Protein AF-N1VR72-F1 (afdb_monomer_lite)

Sequence (144 aa):
MYFRFLWLSLLFLHIGNCDTTHTIQLTYHPYLAKKLCPLAISGALENITSISIILDRTNVFDVEEKLLDELSVHTDPDSEYRLPFHIDPKGGFSHKIPCRNQTIRIRYRKDEMEKAYSFFFTKDKKQKFIIKKKSKSGGLYVEI

Structure (mmCIF, N/CA/C/O backbone):
data_AF-N1VR72-F1
#
_entry.id   AF-N1VR72-F1
#
loop_
_atom_site.group_PDB
_atom_site.id
_atom_site.type_symbol
_atom_site.label_atom_id
_atom_site.label_alt_id
_atom_site.label_comp_id
_atom_site.label_asym_id
_atom_site.label_entity_id
_atom_site.label_seq_id
_atom_site.pdbx_PDB_ins_code
_atom_site.Cartn_x
_atom_site.Cartn_y
_atom_site.Cartn_z
_atom_site.occupancy
_atom_site.B_iso_or_equiv
_atom_site.auth_seq_id
_atom_site.auth_comp_id
_atom_site.auth_asym_id
_atom_site.auth_atom_id
_atom_site.pdbx_PDB_model_num
ATOM 1 N N . MET A 1 1 ? -22.334 -64.414 30.630 1.00 54.34 1 MET A N 1
ATOM 2 C CA . MET A 1 1 ? -22.069 -63.195 31.425 1.00 54.34 1 MET A CA 1
ATOM 3 C C . MET A 1 1 ? -21.437 -62.094 30.552 1.00 54.34 1 MET A C 1
ATOM 5 O O . MET A 1 1 ? -20.355 -61.632 30.860 1.00 54.34 1 MET A O 1
ATOM 9 N N . TYR A 1 2 ? -22.101 -61.662 29.465 1.00 52.09 2 TYR A N 1
ATOM 10 C CA . TYR A 1 2 ? -21.580 -60.618 28.546 1.00 52.09 2 TYR A CA 1
ATOM 11 C C . TYR A 1 2 ? -22.644 -59.614 28.057 1.00 52.09 2 TYR A C 1
ATOM 13 O O . TYR A 1 2 ? -22.347 -58.715 27.282 1.00 52.09 2 TYR A O 1
ATOM 21 N N . PHE A 1 3 ? -23.892 -59.722 28.527 1.00 52.03 3 PHE A N 1
ATOM 22 C CA . PHE A 1 3 ? -25.017 -58.964 27.961 1.00 52.03 3 PHE A CA 1
ATOM 23 C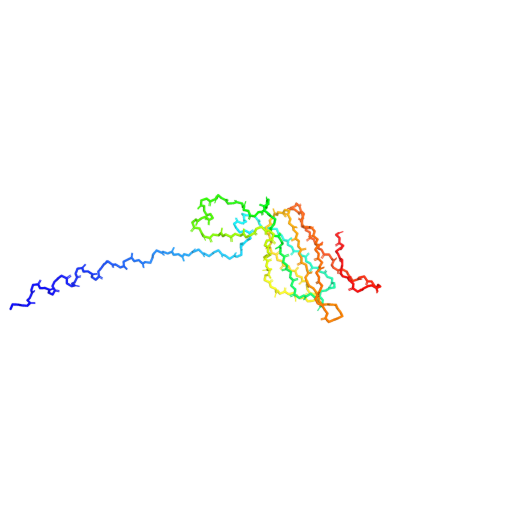 C . PHE A 1 3 ? -25.255 -57.580 28.589 1.00 52.03 3 PHE A C 1
ATOM 25 O O . PHE A 1 3 ? -26.060 -56.810 28.080 1.00 52.03 3 PHE A O 1
ATOM 32 N N . ARG A 1 4 ? -24.576 -57.245 29.696 1.00 48.31 4 ARG A N 1
ATOM 33 C CA . ARG A 1 4 ? -24.819 -55.990 30.437 1.00 48.31 4 ARG A CA 1
ATOM 34 C C . ARG A 1 4 ? -23.870 -54.843 30.086 1.00 48.31 4 ARG A C 1
ATOM 36 O O . ARG A 1 4 ? -24.196 -53.701 30.375 1.00 48.31 4 ARG A O 1
ATOM 43 N N . PHE A 1 5 ? -22.742 -55.123 29.432 1.00 49.81 5 PHE A N 1
ATOM 44 C CA . PHE A 1 5 ? -21.766 -54.087 29.064 1.00 49.81 5 PHE A CA 1
ATOM 45 C C . PHE A 1 5 ? -21.963 -53.527 27.648 1.00 49.81 5 PHE A C 1
ATOM 47 O O . PHE A 1 5 ? -21.500 -52.429 27.364 1.00 49.81 5 PHE A O 1
ATOM 54 N N . LEU A 1 6 ? -22.718 -54.221 26.790 1.00 49.53 6 LEU A N 1
ATOM 55 C CA . LEU A 1 6 ? -23.014 -53.779 25.418 1.00 49.53 6 LEU A CA 1
ATOM 56 C C . LEU A 1 6 ? -24.033 -52.628 25.340 1.00 49.53 6 LEU A C 1
ATOM 58 O O . LEU A 1 6 ? -24.110 -51.937 24.328 1.00 49.53 6 LEU A O 1
ATOM 62 N N . TRP A 1 7 ? -24.795 -52.387 26.410 1.00 46.97 7 TRP A N 1
ATOM 63 C CA . TRP A 1 7 ? -25.752 -51.275 26.471 1.00 46.97 7 TRP A CA 1
ATOM 64 C C . TRP A 1 7 ? -25.114 -49.941 26.884 1.00 46.97 7 TRP A C 1
ATOM 66 O O . TRP A 1 7 ? -25.637 -48.886 26.542 1.00 46.97 7 TRP A O 1
ATOM 76 N N . LEU A 1 8 ? -23.955 -49.966 27.551 1.00 48.03 8 LEU A N 1
ATOM 77 C CA . LEU A 1 8 ? -23.203 -48.752 27.891 1.00 48.03 8 LEU A CA 1
ATOM 78 C C . LEU A 1 8 ? -22.475 -48.166 26.672 1.00 48.03 8 LEU A C 1
ATOM 80 O O . LEU A 1 8 ? -22.375 -46.949 26.556 1.00 48.03 8 LEU A O 1
ATOM 84 N N . SER A 1 9 ? -22.052 -49.001 25.717 1.00 49.06 9 SER A N 1
ATOM 85 C CA . SER A 1 9 ? -21.446 -48.537 24.458 1.00 49.06 9 SER A CA 1
ATOM 86 C C . SER A 1 9 ? -22.428 -47.825 23.521 1.00 49.06 9 SER A C 1
ATOM 88 O O . SER A 1 9 ? -21.994 -47.064 22.663 1.00 49.06 9 SER A O 1
ATOM 90 N N . LEU A 1 10 ? -23.739 -48.024 23.694 1.00 50.25 10 LEU A N 1
ATOM 91 C CA . LEU A 1 10 ? -24.774 -47.335 22.912 1.00 50.25 10 LEU A CA 1
ATOM 92 C C . LEU A 1 10 ? -25.096 -45.928 23.441 1.00 50.25 10 LEU A C 1
ATOM 94 O O . LEU A 1 10 ? -25.562 -45.091 22.677 1.00 50.25 10 LEU A O 1
ATOM 98 N N . LEU A 1 11 ? -24.810 -45.636 24.714 1.00 48.88 11 LEU A N 1
ATOM 99 C CA . LEU A 1 11 ? -25.134 -44.344 25.336 1.00 48.88 11 LEU A CA 1
ATOM 100 C C . LEU A 1 11 ? -24.048 -43.273 25.131 1.00 48.88 11 LEU A C 1
ATOM 102 O O . LEU A 1 11 ? -24.347 -42.084 25.191 1.00 48.88 11 LEU A O 1
ATOM 106 N N . PHE A 1 12 ? -22.811 -43.670 24.817 1.00 48.44 12 PHE A N 1
ATOM 107 C CA . PHE A 1 12 ? -21.716 -42.733 24.522 1.00 48.44 12 PHE A CA 1
ATOM 108 C C . PHE A 1 12 ? -21.606 -42.332 23.042 1.00 48.44 12 PHE A C 1
ATOM 110 O O . PHE A 1 12 ? -20.854 -41.419 22.717 1.00 48.44 12 PHE A O 1
ATOM 117 N N . LEU A 1 13 ? -22.384 -42.945 22.144 1.00 49.25 13 LEU A N 1
ATOM 118 C CA . LEU A 1 13 ? -22.381 -42.624 20.708 1.00 49.25 13 LEU A CA 1
ATOM 119 C C . LEU A 1 13 ? -23.203 -41.372 20.339 1.00 49.25 13 LEU A C 1
ATOM 121 O O . LEU A 1 13 ? -23.318 -41.043 19.159 1.00 49.25 13 LEU A O 1
ATOM 125 N N . HIS A 1 14 ? -23.770 -40.660 21.318 1.00 45.56 14 HIS A N 1
ATOM 126 C CA . HIS A 1 14 ? -24.567 -39.444 21.086 1.00 45.56 14 HIS A CA 1
ATOM 127 C C . HIS A 1 14 ? -24.029 -38.179 21.768 1.00 45.56 14 HIS A C 1
ATOM 129 O O . HIS A 1 14 ? -24.652 -37.122 21.670 1.00 45.56 14 HIS A O 1
ATOM 135 N N . ILE A 1 15 ? -22.838 -38.227 22.375 1.00 53.88 15 ILE A N 1
ATOM 136 C CA . ILE A 1 15 ? -22.107 -37.004 22.734 1.00 53.88 15 ILE A CA 1
ATOM 137 C C . ILE A 1 15 ? -21.228 -36.636 21.542 1.00 53.88 15 ILE A C 1
ATOM 139 O O . ILE A 1 15 ? -20.066 -37.013 21.451 1.00 53.88 15 ILE A O 1
ATOM 143 N N . GLY A 1 16 ? -21.827 -35.948 20.582 1.00 47.38 16 GLY A N 1
ATOM 144 C CA . GLY A 1 16 ? -21.121 -35.526 19.379 1.00 47.38 16 GLY A CA 1
ATOM 145 C C . GLY A 1 16 ? -21.908 -34.550 18.527 1.00 47.38 16 GLY A C 1
ATOM 146 O O . GLY A 1 16 ? -21.654 -34.461 17.335 1.00 47.38 16 GLY A O 1
ATOM 147 N N . ASN A 1 17 ? -22.859 -33.816 19.113 1.00 52.66 17 ASN A N 1
ATOM 148 C CA . ASN A 1 17 ? -23.376 -32.616 18.471 1.00 52.66 17 ASN A CA 1
ATOM 149 C C . ASN A 1 17 ? -22.359 -31.493 18.706 1.00 52.66 17 ASN A C 1
ATOM 151 O O . ASN A 1 17 ? -22.550 -30.617 19.544 1.00 52.66 17 ASN A O 1
ATOM 155 N N . CYS A 1 18 ? -21.222 -31.599 18.030 1.00 55.06 18 CYS A N 1
ATOM 156 C CA . CYS A 1 18 ? -20.261 -30.520 17.922 1.00 55.06 18 CYS A CA 1
ATOM 157 C C . CYS A 1 18 ? -20.021 -30.309 16.436 1.00 55.06 18 CYS A C 1
ATOM 159 O O . CYS A 1 18 ? -19.089 -30.848 15.854 1.00 55.06 18 CYS A O 1
ATOM 161 N N . ASP A 1 19 ? -20.906 -29.537 15.826 1.00 40.62 19 ASP A N 1
ATOM 162 C CA . ASP A 1 19 ? -20.404 -28.566 14.875 1.00 40.62 19 ASP A CA 1
ATOM 163 C C . ASP A 1 19 ? -21.036 -27.229 15.242 1.00 40.62 19 ASP A C 1
ATOM 165 O O . ASP A 1 19 ? -22.082 -26.805 14.748 1.00 40.62 19 ASP A O 1
ATOM 169 N N . THR A 1 20 ? -20.429 -26.614 16.257 1.00 47.41 20 THR A N 1
ATOM 170 C CA . THR A 1 20 ? -20.484 -25.175 16.473 1.00 47.41 20 THR A CA 1
ATOM 171 C C . THR A 1 20 ? -20.151 -24.526 15.142 1.00 47.41 20 THR A C 1
ATOM 173 O O . THR A 1 20 ? -18.994 -24.510 14.734 1.00 47.41 20 THR A O 1
ATOM 176 N N . THR A 1 21 ? -21.169 -24.038 14.440 1.00 43.84 21 THR A N 1
ATOM 177 C CA . THR A 1 21 ? -21.032 -23.322 13.175 1.00 43.84 21 THR A CA 1
ATOM 178 C C . THR A 1 21 ? -20.029 -22.180 13.324 1.00 43.84 21 THR A C 1
ATOM 180 O O . THR A 1 21 ? -20.389 -21.069 13.704 1.00 43.84 21 THR A O 1
ATOM 183 N N . HIS A 1 22 ? -18.765 -22.432 12.997 1.00 49.75 22 HIS A N 1
ATOM 184 C CA . HIS A 1 22 ? -17.770 -21.398 12.772 1.00 49.75 22 HIS A CA 1
ATOM 185 C C . HIS A 1 22 ? -17.865 -20.986 11.309 1.00 49.75 22 HIS A C 1
ATOM 187 O O . HIS A 1 22 ? -17.099 -21.431 10.462 1.00 49.75 22 HIS A O 1
ATOM 193 N N . THR A 1 23 ? -18.816 -20.113 10.991 1.00 39.44 23 THR A N 1
ATOM 194 C CA . THR A 1 23 ? -18.764 -19.356 9.734 1.00 39.44 23 THR A CA 1
ATOM 195 C C . THR A 1 23 ? -18.428 -17.909 10.031 1.00 39.44 23 THR A C 1
ATOM 197 O O . THR A 1 23 ? -19.188 -16.979 9.783 1.00 39.44 23 THR A O 1
ATOM 200 N N . ILE A 1 24 ? -17.216 -17.717 10.546 1.00 45.97 24 ILE A N 1
ATOM 201 C CA . ILE A 1 24 ? -16.547 -16.427 10.469 1.00 45.97 24 ILE A CA 1
ATOM 202 C C . ILE A 1 24 ? -16.047 -16.287 9.023 1.00 45.97 24 ILE A C 1
ATOM 204 O O . ILE A 1 24 ? -14.892 -16.567 8.715 1.00 45.97 24 ILE A O 1
ATOM 208 N N . GLN A 1 25 ? -16.918 -15.868 8.100 1.00 46.19 25 GLN A N 1
ATOM 209 C CA . GLN A 1 25 ? -16.454 -15.327 6.817 1.00 46.19 25 GLN A CA 1
ATOM 210 C C . GLN A 1 25 ? -15.890 -13.914 7.045 1.00 46.19 25 GLN A C 1
ATOM 212 O O . GLN A 1 25 ? -16.452 -12.918 6.598 1.00 46.19 25 GLN A O 1
ATOM 217 N N . LEU A 1 26 ? -14.764 -13.804 7.754 1.00 51.31 26 LEU A N 1
ATOM 218 C CA . LEU A 1 26 ? -13.985 -12.567 7.808 1.00 51.31 26 LEU A CA 1
ATOM 219 C C . LEU A 1 26 ? -12.983 -12.590 6.661 1.00 51.31 26 LEU A C 1
ATOM 221 O O . LEU A 1 26 ? -11.876 -13.101 6.801 1.00 51.31 26 LEU A O 1
ATOM 225 N N . THR A 1 27 ? -13.361 -12.038 5.509 1.00 53.34 27 THR A N 1
ATOM 226 C CA . THR A 1 27 ? -12.373 -11.752 4.462 1.00 53.34 27 THR A CA 1
ATOM 227 C C . THR A 1 27 ? -12.028 -10.266 4.430 1.00 53.34 27 THR A C 1
ATOM 229 O O . THR A 1 27 ? -12.894 -9.406 4.298 1.00 53.34 27 THR A O 1
ATOM 232 N N . TYR A 1 28 ? -10.712 -10.052 4.503 1.00 53.09 28 TYR A N 1
ATOM 233 C CA . TYR A 1 28 ? -9.903 -8.834 4.535 1.00 53.09 28 TYR A CA 1
ATOM 234 C C . TYR A 1 28 ? -9.995 -7.945 5.786 1.00 53.09 28 TYR A C 1
ATOM 236 O O . TYR A 1 28 ? -10.911 -7.132 5.922 1.00 53.09 28 TYR A O 1
ATOM 244 N N . HIS A 1 29 ? -8.964 -8.037 6.652 1.00 60.50 29 HIS A N 1
ATOM 245 C CA . HIS A 1 29 ? -8.893 -7.258 7.888 1.00 60.50 29 HIS A CA 1
ATOM 246 C C . HIS A 1 29 ? -7.523 -6.672 8.274 1.00 60.50 29 HIS A C 1
ATOM 248 O O . HIS A 1 29 ? -6.594 -7.431 8.524 1.00 60.50 29 HIS A O 1
ATOM 254 N N . PRO A 1 30 ? -7.421 -5.338 8.427 1.00 64.06 30 PRO A N 1
ATOM 255 C CA . PRO A 1 30 ? -6.212 -4.666 8.941 1.00 64.06 30 PRO A CA 1
ATOM 256 C C . PRO A 1 30 ? -6.373 -3.952 10.310 1.00 64.06 30 PRO A C 1
ATOM 258 O O . PRO A 1 30 ? -5.931 -2.824 10.468 1.00 64.06 30 PRO A O 1
ATOM 261 N N . TYR A 1 31 ? -7.038 -4.439 11.361 1.00 64.06 31 TYR A N 1
ATOM 262 C CA . TYR A 1 31 ? -7.383 -5.803 11.775 1.00 64.06 31 TYR A CA 1
ATOM 263 C C . TYR A 1 31 ? -8.632 -5.712 12.670 1.00 64.06 31 TYR A C 1
ATOM 265 O O . TYR A 1 31 ? -8.548 -5.607 13.884 1.00 64.06 31 TYR A O 1
ATOM 273 N N . LEU A 1 32 ? -9.813 -5.591 12.076 1.00 66.44 32 LEU A N 1
ATOM 274 C CA . LEU A 1 32 ? -11.038 -5.198 12.788 1.00 66.44 32 LEU A CA 1
ATOM 275 C C . LEU A 1 32 ? -11.800 -4.026 12.131 1.00 66.44 32 LEU A C 1
ATOM 277 O O . LEU A 1 32 ? -12.882 -3.659 12.573 1.00 66.44 32 LEU A O 1
ATOM 281 N N . ALA A 1 33 ? -11.214 -3.390 11.104 1.00 73.81 33 ALA A N 1
ATOM 282 C CA . ALA A 1 33 ? -11.742 -2.202 10.424 1.00 73.81 33 ALA A CA 1
ATOM 283 C C . ALA A 1 33 ? -13.251 -2.246 10.112 1.00 73.81 33 ALA A C 1
ATOM 285 O O . ALA A 1 33 ? -13.692 -2.923 9.186 1.00 73.81 33 ALA A O 1
ATOM 286 N N . LYS A 1 34 ? -14.023 -1.428 10.837 1.00 75.69 34 LYS A N 1
ATOM 287 C CA . LYS A 1 34 ? -15.485 -1.310 10.682 1.00 75.69 34 LYS A CA 1
ATOM 288 C C . LYS A 1 34 ? -15.894 -0.637 9.369 1.00 75.69 34 LYS A C 1
ATOM 290 O O . LYS A 1 34 ? -16.991 -0.863 8.867 1.00 75.69 34 LYS A O 1
ATOM 295 N N . LYS A 1 35 ? -15.023 0.216 8.817 1.00 80.69 35 LYS A N 1
ATOM 296 C CA . LYS A 1 35 ? -15.282 0.999 7.603 1.00 80.69 35 LYS A CA 1
ATOM 297 C C . LYS A 1 35 ? -14.111 0.912 6.629 1.00 80.69 35 LYS A C 1
ATOM 299 O O . LYS A 1 35 ? -12.959 1.131 7.008 1.00 80.69 35 LYS A O 1
ATOM 304 N N . LEU A 1 36 ? -14.429 0.660 5.361 1.00 85.12 36 LEU A N 1
ATOM 305 C CA . LEU A 1 36 ? -13.458 0.577 4.273 1.00 85.12 36 LEU A CA 1
ATOM 306 C C . LEU A 1 36 ? -13.599 1.749 3.291 1.00 85.12 36 LEU A C 1
ATOM 308 O O . LEU A 1 36 ? -14.706 2.141 2.922 1.00 85.12 36 LEU A O 1
ATOM 312 N N . CYS A 1 37 ? -12.461 2.275 2.848 1.00 85.31 37 CYS A N 1
ATOM 313 C CA . CYS A 1 37 ? -12.303 3.371 1.905 1.00 85.31 37 CYS A CA 1
ATOM 314 C C . CYS A 1 37 ? -11.653 2.864 0.609 1.00 85.31 37 CYS A C 1
ATOM 316 O O . CYS A 1 37 ? -10.781 1.991 0.655 1.00 85.31 37 CYS A O 1
ATOM 318 N N . PRO A 1 38 ? -12.060 3.388 -0.560 1.00 87.50 38 PRO A N 1
ATOM 319 C CA . PRO A 1 38 ? -11.442 3.010 -1.821 1.00 87.50 38 PRO A CA 1
ATOM 320 C C . PRO A 1 38 ? -10.041 3.620 -1.934 1.00 87.50 38 PRO A C 1
ATOM 322 O O . PRO A 1 38 ? -9.875 4.835 -1.832 1.00 87.50 38 PRO A O 1
ATOM 325 N N . LEU A 1 39 ? -9.059 2.770 -2.210 1.00 88.19 39 LEU A N 1
ATOM 326 C CA . LEU A 1 39 ? -7.727 3.133 -2.673 1.00 88.19 39 LEU A CA 1
ATOM 327 C C . LEU A 1 39 ? -7.662 2.858 -4.175 1.00 88.19 39 LEU A C 1
ATOM 329 O O . LEU A 1 39 ? -7.906 1.731 -4.610 1.00 88.19 39 LEU A O 1
ATOM 333 N N . ALA A 1 40 ? -7.342 3.880 -4.965 1.00 89.50 40 ALA A N 1
ATOM 334 C CA . ALA A 1 40 ? -7.113 3.744 -6.398 1.00 89.50 40 ALA A CA 1
ATOM 335 C C . ALA A 1 40 ? -5.748 4.333 -6.754 1.00 89.50 40 ALA A C 1
ATOM 337 O O . ALA A 1 40 ? -5.468 5.487 -6.432 1.00 89.50 40 ALA A O 1
ATOM 338 N N . ILE A 1 41 ? -4.905 3.539 -7.408 1.00 90.12 41 ILE A N 1
ATOM 339 C CA . ILE A 1 41 ? -3.556 3.917 -7.827 1.00 90.12 41 ILE A CA 1
ATOM 340 C C . ILE A 1 41 ? -3.448 3.676 -9.336 1.00 90.12 41 ILE A C 1
ATOM 342 O O . ILE A 1 41 ? -3.761 2.593 -9.819 1.00 90.12 41 ILE A O 1
ATOM 346 N N . SER A 1 42 ? -3.017 4.682 -10.091 1.00 91.12 42 SER A N 1
ATOM 347 C CA . SER A 1 42 ? -2.866 4.628 -11.557 1.00 91.12 42 SER A CA 1
ATOM 348 C C . SER A 1 42 ? -1.537 5.245 -12.001 1.00 91.12 42 SER A C 1
ATOM 350 O O . SER A 1 42 ? -0.841 5.835 -11.181 1.00 91.12 42 SER A O 1
ATOM 352 N N . GLY A 1 43 ? -1.189 5.160 -13.288 1.00 89.75 43 GLY A N 1
ATOM 353 C CA . GLY A 1 43 ? 0.006 5.800 -13.853 1.00 89.75 43 GLY A CA 1
ATOM 354 C C . GLY A 1 43 ? 1.124 4.805 -14.161 1.00 89.75 43 GLY A C 1
ATOM 355 O O . GLY A 1 43 ? 0.874 3.762 -14.754 1.00 89.75 43 GLY A O 1
ATOM 356 N N . ALA A 1 44 ? 2.362 5.125 -13.781 1.00 90.19 44 ALA A N 1
ATOM 357 C CA . ALA A 1 44 ? 3.541 4.305 -14.061 1.00 90.19 44 ALA A CA 1
ATOM 358 C C . ALA A 1 44 ? 3.618 3.078 -13.130 1.00 90.19 44 ALA A C 1
ATOM 360 O O . ALA A 1 44 ? 4.332 3.095 -12.124 1.00 90.19 44 ALA A O 1
ATOM 361 N N . LEU A 1 45 ? 2.862 2.024 -13.454 1.00 89.06 45 LEU A N 1
ATOM 362 C CA . LEU A 1 45 ? 2.722 0.830 -12.608 1.00 89.06 45 LEU A CA 1
ATOM 363 C C . LEU A 1 45 ? 3.548 -0.382 -13.063 1.00 89.06 45 LEU A C 1
ATOM 365 O O . LEU A 1 45 ? 3.671 -1.336 -12.302 1.00 89.06 45 LEU A O 1
ATOM 369 N N . GLU A 1 46 ? 4.140 -0.350 -14.262 1.00 86.94 46 GLU A N 1
ATOM 370 C CA . GLU A 1 46 ? 4.781 -1.510 -14.919 1.00 86.94 46 GLU A CA 1
ATOM 371 C C . GLU A 1 46 ? 5.874 -2.191 -14.080 1.00 86.94 46 GLU A C 1
ATOM 373 O O . GLU A 1 46 ? 6.154 -3.371 -14.261 1.00 86.94 46 GLU A O 1
ATOM 378 N N . ASN A 1 47 ? 6.494 -1.448 -13.160 1.00 88.25 47 ASN A N 1
ATOM 379 C CA . ASN A 1 47 ? 7.601 -1.926 -12.335 1.00 88.25 47 ASN A CA 1
ATOM 380 C C . ASN A 1 47 ? 7.234 -2.104 -10.857 1.00 88.25 47 ASN A C 1
ATOM 382 O O . ASN A 1 47 ? 8.123 -2.372 -10.049 1.00 88.25 47 ASN A O 1
ATOM 386 N N . ILE A 1 48 ? 5.966 -1.927 -10.474 1.00 90.88 48 ILE A N 1
ATOM 387 C CA . ILE A 1 48 ? 5.528 -2.117 -9.087 1.00 90.88 48 ILE A CA 1
ATOM 388 C C . ILE A 1 48 ? 5.514 -3.614 -8.765 1.00 90.88 48 ILE A C 1
ATOM 390 O O . ILE A 1 48 ? 4.974 -4.415 -9.518 1.00 90.88 48 ILE A O 1
ATOM 394 N N . THR A 1 49 ? 6.104 -3.985 -7.630 1.00 91.25 49 THR A N 1
ATOM 395 C CA . THR A 1 49 ? 6.200 -5.371 -7.148 1.00 91.25 49 THR A CA 1
ATOM 396 C C . THR A 1 49 ? 5.232 -5.657 -6.007 1.00 91.25 49 THR A C 1
ATOM 398 O O . THR A 1 49 ? 4.775 -6.786 -5.858 1.00 91.25 49 THR A O 1
ATOM 401 N N . SER A 1 50 ? 4.921 -4.658 -5.177 1.00 92.31 50 SER A N 1
ATOM 402 C CA . SER A 1 50 ? 3.924 -4.791 -4.113 1.00 92.31 50 SER A CA 1
ATOM 403 C C . SER A 1 50 ? 3.396 -3.443 -3.635 1.00 92.31 50 SER A C 1
ATOM 405 O O . SER A 1 50 ? 4.045 -2.404 -3.782 1.00 92.31 50 SER A O 1
ATOM 407 N N . ILE A 1 51 ? 2.210 -3.487 -3.029 1.00 91.81 51 ILE A N 1
ATOM 408 C CA . ILE A 1 51 ? 1.591 -2.367 -2.322 1.00 91.81 51 ILE A CA 1
ATOM 409 C C . ILE A 1 51 ? 1.223 -2.863 -0.924 1.00 91.81 51 ILE A C 1
ATOM 411 O O . ILE A 1 51 ? 0.555 -3.889 -0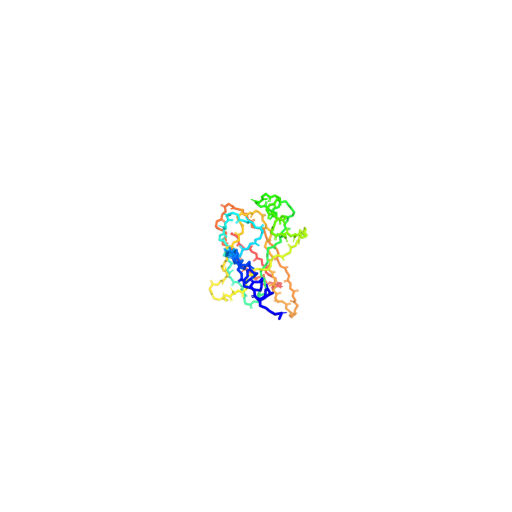.779 1.00 91.81 51 ILE A O 1
ATOM 415 N N . SER A 1 52 ? 1.677 -2.156 0.105 1.00 91.94 52 SER A N 1
ATOM 416 C CA . SER A 1 52 ? 1.384 -2.465 1.504 1.00 91.94 52 SER A CA 1
ATOM 417 C C . SER A 1 52 ? 0.876 -1.246 2.265 1.00 91.94 52 SER A C 1
ATOM 419 O O . SER A 1 52 ? 1.074 -0.099 1.859 1.00 91.94 52 SER A O 1
ATOM 421 N N . ILE A 1 53 ? 0.203 -1.519 3.377 1.00 89.69 53 ILE A N 1
ATOM 422 C CA . ILE A 1 53 ? -0.172 -0.544 4.397 1.00 89.69 53 ILE A CA 1
ATOM 423 C C . ILE A 1 53 ? 0.792 -0.731 5.568 1.00 89.69 53 ILE A C 1
ATOM 425 O O . ILE A 1 53 ? 0.982 -1.858 6.024 1.00 89.69 53 ILE A O 1
ATOM 429 N N . ILE A 1 54 ? 1.399 0.357 6.037 1.00 89.19 54 ILE A N 1
ATOM 430 C CA . ILE A 1 54 ? 2.166 0.371 7.287 1.00 89.19 54 ILE A CA 1
ATOM 431 C C . ILE A 1 54 ? 1.202 0.675 8.428 1.00 89.19 54 ILE A C 1
ATOM 433 O O . ILE A 1 54 ? 0.439 1.644 8.360 1.00 89.19 54 ILE A O 1
ATOM 437 N N . LEU A 1 55 ? 1.241 -0.158 9.460 1.00 79.81 55 LEU A N 1
ATOM 438 C CA . LEU A 1 55 ? 0.262 -0.171 10.537 1.00 79.81 55 LEU A CA 1
ATOM 439 C C . LEU A 1 55 ? 0.863 0.549 11.736 1.00 79.81 55 LEU A C 1
ATOM 441 O O . LEU A 1 55 ? 1.657 0.008 12.498 1.00 79.81 55 LEU A O 1
ATOM 445 N N . ASP A 1 56 ? 0.500 1.819 11.851 1.00 72.44 56 ASP A N 1
ATOM 446 C CA . ASP A 1 56 ? 0.898 2.683 12.957 1.00 72.44 56 ASP A CA 1
ATOM 447 C C . ASP A 1 56 ? 0.177 2.251 14.241 1.00 72.44 56 ASP A C 1
ATOM 449 O O . ASP A 1 56 ? -1.042 2.074 14.208 1.00 72.44 56 ASP A O 1
ATOM 453 N N . ARG A 1 57 ? 0.911 2.149 15.366 1.00 65.00 57 ARG A N 1
ATOM 454 C CA . ARG A 1 57 ? 0.398 1.810 16.716 1.00 65.00 57 ARG A CA 1
ATOM 455 C C . ARG A 1 57 ? -0.872 2.570 17.092 1.00 65.00 57 ARG A C 1
ATOM 457 O O . ARG A 1 57 ? -1.740 2.030 17.767 1.00 65.00 57 ARG A O 1
ATOM 464 N N . THR A 1 58 ? -0.974 3.822 16.663 1.00 63.94 58 THR A N 1
ATOM 465 C CA . THR A 1 58 ? -2.096 4.712 16.979 1.00 63.94 58 THR A CA 1
ATOM 466 C C . THR A 1 58 ? -3.358 4.420 16.162 1.00 63.94 58 THR A C 1
ATOM 468 O O . THR A 1 58 ? -4.417 4.960 16.462 1.00 63.94 58 THR A O 1
ATOM 471 N N . ASN A 1 59 ? -3.263 3.557 15.144 1.00 60.03 59 ASN A N 1
ATOM 472 C CA . ASN A 1 59 ? -4.295 3.324 14.132 1.00 60.03 59 ASN A CA 1
ATOM 473 C C . ASN A 1 59 ? -4.552 1.830 13.851 1.00 60.03 59 ASN A C 1
ATOM 475 O O . ASN A 1 59 ? -5.066 1.491 12.782 1.00 60.03 59 ASN A O 1
ATOM 479 N N . VAL A 1 60 ? -4.191 0.929 14.771 1.00 61.97 60 VAL A N 1
ATOM 480 C CA . VAL A 1 60 ? -4.209 -0.530 14.548 1.00 61.97 60 VAL A CA 1
ATOM 481 C C . VAL A 1 60 ? -5.605 -1.147 14.738 1.00 61.97 60 VAL A C 1
ATOM 483 O O . VAL A 1 60 ? -6.041 -1.949 13.904 1.00 61.97 60 VAL A O 1
ATOM 486 N N . PHE A 1 61 ? -6.373 -0.719 15.748 1.00 63.28 61 PHE A N 1
ATOM 487 C CA . PHE A 1 61 ? -7.608 -1.405 16.150 1.00 63.28 61 PHE A CA 1
ATOM 488 C C . PHE A 1 61 ? -8.826 -0.466 16.257 1.00 63.28 61 PHE A C 1
ATOM 490 O O . PHE A 1 61 ? -8.789 0.529 16.969 1.00 63.28 61 PHE A O 1
ATOM 497 N N . ASP A 1 62 ? -9.930 -0.821 15.579 1.00 61.53 62 ASP A N 1
ATOM 498 C CA . ASP A 1 62 ? -11.263 -0.180 15.728 1.00 61.53 62 ASP A CA 1
ATOM 499 C C . ASP A 1 62 ? -12.205 -1.031 16.613 1.00 61.53 62 ASP A C 1
ATOM 501 O O . ASP A 1 62 ? -13.439 -0.910 16.567 1.00 61.53 62 ASP A O 1
ATOM 505 N N . VAL A 1 63 ? -11.620 -1.969 17.350 1.00 64.19 63 VAL A N 1
ATOM 506 C CA . VAL A 1 63 ? -12.286 -3.107 17.978 1.00 64.19 63 VAL A CA 1
ATOM 507 C C . VAL A 1 63 ? -11.928 -3.126 19.446 1.00 64.19 63 VAL A C 1
ATOM 509 O O . VAL A 1 63 ? -10.816 -2.755 19.811 1.00 64.19 63 VAL A O 1
ATOM 512 N N . GLU A 1 64 ? -12.874 -3.557 20.268 1.00 67.69 64 GLU A N 1
ATOM 513 C CA . GLU A 1 64 ? -12.633 -3.796 21.684 1.00 67.69 64 GLU A CA 1
ATOM 514 C C . GLU A 1 64 ? -11.516 -4.825 21.876 1.00 67.69 64 GLU A C 1
ATOM 516 O O . GLU A 1 64 ? -11.503 -5.871 21.227 1.00 67.69 64 GLU A O 1
ATOM 521 N N . GLU A 1 65 ? -10.605 -4.524 22.799 1.00 67.62 65 GLU A N 1
ATOM 522 C CA . GLU A 1 65 ? -9.439 -5.345 23.146 1.00 67.62 65 GLU A CA 1
ATOM 523 C C . GLU A 1 65 ? -9.821 -6.802 23.434 1.00 67.62 65 GLU A C 1
ATOM 525 O O . GLU A 1 65 ? -9.213 -7.725 22.905 1.00 67.62 65 GLU A O 1
ATOM 530 N N . LYS A 1 66 ? -10.940 -7.005 24.138 1.00 69.81 66 LYS A N 1
ATOM 531 C CA . LYS A 1 66 ? -11.477 -8.332 24.442 1.00 69.81 66 LYS A CA 1
ATOM 532 C C . LYS A 1 66 ? -11.761 -9.178 23.192 1.00 69.81 66 LYS A C 1
ATOM 534 O O . LYS A 1 66 ? -11.493 -10.373 23.194 1.00 69.81 66 LYS A O 1
ATOM 539 N N . LEU A 1 67 ? -12.273 -8.572 22.117 1.00 70.38 67 LEU A N 1
ATOM 540 C CA . LEU A 1 67 ? -12.546 -9.293 20.868 1.00 70.38 67 LEU A CA 1
ATOM 541 C C . LEU A 1 67 ? -11.253 -9.575 20.084 1.00 70.38 67 LEU A C 1
ATOM 543 O O . LEU A 1 67 ? -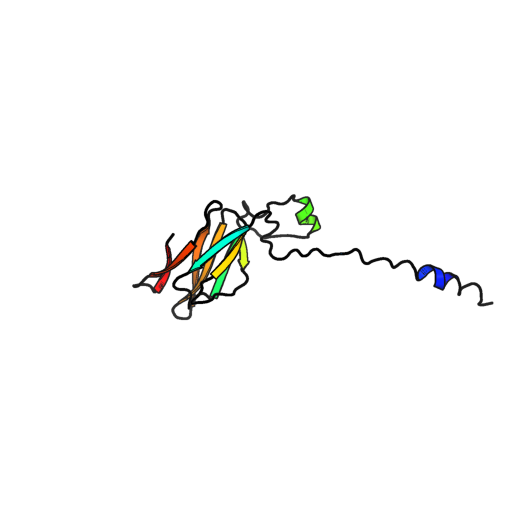11.190 -10.548 19.340 1.00 70.38 67 LEU A O 1
ATOM 547 N N . LEU A 1 68 ? -10.215 -8.746 20.242 1.00 71.62 68 LEU A N 1
ATOM 548 C CA . LEU A 1 68 ? -8.896 -9.014 19.659 1.00 71.62 68 LEU A CA 1
ATOM 549 C C . LEU A 1 68 ? -8.238 -10.224 20.323 1.00 71.62 68 LEU A C 1
ATOM 551 O O . LEU A 1 68 ? -7.706 -11.076 19.612 1.00 71.62 68 LEU A O 1
ATOM 555 N N . ASP A 1 69 ? -8.341 -10.323 21.649 1.00 72.31 69 ASP A N 1
ATOM 556 C CA . ASP A 1 69 ? -7.856 -11.471 22.419 1.00 72.31 69 ASP A CA 1
ATOM 557 C C . ASP A 1 69 ? -8.625 -12.749 22.057 1.00 72.31 69 ASP A C 1
ATOM 559 O O . ASP A 1 69 ? -8.018 -13.784 21.777 1.00 72.31 69 ASP A O 1
ATOM 563 N N . GLU A 1 70 ? -9.959 -12.672 21.972 1.00 76.44 70 GLU A N 1
ATOM 564 C CA . GLU A 1 70 ? -10.815 -13.793 21.552 1.00 76.44 70 GLU A CA 1
ATOM 565 C C . GLU A 1 70 ? -10.480 -14.285 20.132 1.00 76.44 70 GLU A C 1
ATOM 567 O O . GLU A 1 70 ? -10.548 -15.483 19.857 1.00 76.44 70 GLU A O 1
ATOM 572 N N . LEU A 1 71 ? -10.079 -13.379 19.234 1.00 71.31 71 LEU A N 1
ATOM 573 C CA . LEU A 1 71 ? -9.661 -13.701 17.866 1.00 71.31 71 LEU A CA 1
ATOM 574 C C . LEU A 1 71 ? -8.154 -13.988 17.735 1.00 71.31 71 LEU A C 1
ATOM 576 O O . LEU A 1 71 ? -7.691 -14.262 16.626 1.00 71.31 71 LEU A O 1
ATOM 580 N N . SER A 1 72 ? -7.393 -13.933 18.836 1.00 68.69 72 SER A N 1
ATOM 581 C CA . SER A 1 72 ? -5.931 -14.107 18.862 1.00 68.69 72 SER A CA 1
ATOM 582 C C . SER A 1 72 ? -5.193 -13.205 17.857 1.00 68.69 72 SER A C 1
ATOM 584 O O . SER A 1 72 ? -4.236 -13.617 17.197 1.00 68.69 72 SER A O 1
ATOM 586 N N . VAL A 1 73 ? -5.665 -11.963 17.701 1.00 69.88 73 VAL A N 1
ATOM 587 C CA . VAL A 1 73 ? -5.104 -10.984 16.761 1.00 69.88 73 VAL A CA 1
ATOM 588 C C . VAL A 1 73 ? -4.028 -10.166 17.467 1.00 69.88 73 VAL A C 1
ATOM 590 O O . VAL A 1 73 ? -4.320 -9.230 18.206 1.00 69.88 73 VAL A O 1
ATOM 593 N N . HIS A 1 74 ? -2.766 -10.483 17.184 1.00 66.50 74 HIS A N 1
ATOM 594 C CA . HIS A 1 74 ? -1.608 -9.738 17.676 1.00 66.50 74 HIS A CA 1
ATOM 595 C C . HIS A 1 74 ? -0.857 -9.101 16.515 1.00 66.50 74 HIS A C 1
ATOM 597 O O . HIS A 1 74 ? -0.635 -9.734 15.482 1.00 66.50 74 HIS A O 1
ATOM 603 N N . THR A 1 75 ? -0.474 -7.835 16.671 1.00 66.62 75 THR A N 1
ATOM 604 C CA . THR A 1 75 ? 0.171 -7.091 15.591 1.00 66.62 75 THR A CA 1
ATOM 605 C C . THR A 1 75 ? 1.298 -6.254 16.144 1.00 66.62 75 THR A C 1
ATOM 607 O O . THR A 1 75 ? 1.085 -5.426 17.035 1.00 66.62 75 THR A O 1
ATOM 610 N N . ASP A 1 76 ? 2.480 -6.427 15.569 1.00 71.69 76 ASP A N 1
ATOM 611 C CA . ASP A 1 76 ? 3.603 -5.590 15.927 1.00 71.69 76 ASP A CA 1
ATOM 612 C C . ASP A 1 76 ? 3.354 -4.152 15.461 1.00 71.69 76 ASP A C 1
ATOM 614 O O . ASP A 1 76 ? 2.841 -3.910 14.362 1.00 71.69 76 ASP A O 1
ATOM 618 N N . PRO A 1 77 ? 3.727 -3.170 16.276 1.00 69.81 77 PRO A N 1
ATOM 619 C CA . PRO A 1 77 ? 3.916 -1.812 15.819 1.00 69.81 77 PRO A CA 1
ATOM 620 C C . PRO A 1 77 ? 4.697 -1.696 14.517 1.00 69.81 77 PRO A C 1
ATOM 622 O O . PRO A 1 77 ? 5.718 -2.359 14.355 1.00 69.81 77 PRO A O 1
ATOM 625 N N . ASP A 1 78 ? 4.244 -0.822 13.619 1.00 75.44 78 ASP A N 1
ATOM 626 C CA . ASP A 1 78 ? 4.895 -0.563 12.329 1.00 75.44 78 ASP A CA 1
ATOM 627 C C . ASP A 1 78 ? 4.972 -1.804 11.424 1.00 75.44 78 ASP A C 1
ATOM 629 O O . ASP A 1 78 ? 5.707 -1.828 10.431 1.00 75.44 78 ASP A O 1
ATOM 633 N N . SER A 1 79 ? 4.173 -2.828 11.741 1.00 83.12 79 SER A N 1
ATOM 634 C CA . SER A 1 79 ? 3.983 -3.993 10.889 1.00 83.12 79 SER A CA 1
ATOM 635 C C . SER A 1 79 ? 3.438 -3.585 9.525 1.00 83.12 79 SER A C 1
ATOM 637 O O . SER A 1 79 ? 2.768 -2.563 9.345 1.00 83.12 79 SER A O 1
ATOM 639 N N . GLU A 1 80 ? 3.745 -4.403 8.524 1.00 88.19 80 GLU A N 1
ATOM 640 C CA . GLU A 1 80 ? 3.295 -4.176 7.162 1.00 88.19 80 GLU A CA 1
ATOM 641 C C . GLU A 1 80 ? 2.274 -5.215 6.739 1.00 88.19 80 GLU A C 1
ATOM 643 O O . GLU A 1 80 ? 2.548 -6.415 6.703 1.00 88.19 80 GLU A O 1
ATOM 648 N N . TYR A 1 81 ? 1.125 -4.726 6.295 1.00 86.75 81 TYR A N 1
ATOM 649 C CA . TYR A 1 81 ? 0.094 -5.546 5.699 1.00 86.75 81 TYR A CA 1
ATOM 650 C C . TYR A 1 81 ? 0.192 -5.430 4.178 1.00 86.75 81 TYR A C 1
ATOM 652 O O . TYR A 1 81 ? -0.023 -4.358 3.605 1.00 86.75 81 TYR A O 1
ATOM 660 N N . ARG A 1 82 ? 0.516 -6.533 3.500 1.00 89.38 82 ARG A N 1
ATOM 661 C CA . ARG A 1 82 ? 0.575 -6.581 2.031 1.00 89.38 82 ARG A CA 1
ATOM 662 C C . ARG A 1 82 ? -0.824 -6.750 1.456 1.00 89.38 82 ARG A C 1
ATOM 664 O O . ARG A 1 82 ? -1.519 -7.704 1.790 1.00 89.38 82 ARG A O 1
ATOM 671 N N . LEU A 1 83 ? -1.223 -5.839 0.573 1.00 87.50 83 LEU A N 1
ATOM 672 C CA . LEU A 1 83 ? -2.515 -5.934 -0.096 1.00 87.50 83 LEU A CA 1
ATOM 673 C C . LEU A 1 83 ? -2.512 -7.080 -1.114 1.00 87.50 83 LEU A C 1
ATOM 675 O O . LEU A 1 83 ? -1.463 -7.351 -1.708 1.00 87.50 83 LEU A O 1
ATOM 679 N N . PRO A 1 84 ? -3.671 -7.723 -1.355 1.00 79.25 84 PRO A N 1
ATOM 680 C CA . PRO A 1 84 ? -3.831 -8.659 -2.457 1.00 79.25 84 PRO A CA 1
ATOM 681 C C . PRO A 1 84 ? -3.354 -8.013 -3.755 1.00 79.25 84 PRO A C 1
ATOM 683 O O . PRO A 1 84 ? -3.857 -6.969 -4.177 1.00 79.25 84 PRO A O 1
ATOM 686 N N . PHE A 1 85 ? -2.325 -8.605 -4.349 1.00 69.88 85 PHE A N 1
ATOM 687 C CA . PHE A 1 85 ? -1.585 -7.971 -5.424 1.00 69.88 85 PHE A CA 1
ATOM 688 C C . PHE A 1 85 ? -2.121 -8.424 -6.780 1.00 69.88 85 PHE A C 1
ATOM 690 O O . PHE A 1 85 ? -1.699 -9.439 -7.328 1.00 69.88 85 PHE A O 1
ATOM 697 N N . HIS A 1 86 ? -3.059 -7.649 -7.319 1.00 77.62 86 HIS A N 1
ATOM 698 C CA . HIS A 1 86 ? -3.413 -7.688 -8.732 1.00 77.62 86 HIS A CA 1
ATOM 699 C C . HIS A 1 86 ? -3.344 -6.263 -9.274 1.00 77.62 86 HIS A C 1
ATOM 701 O O . HIS A 1 86 ? -4.225 -5.443 -9.015 1.00 77.62 86 HIS A O 1
ATOM 707 N N . ILE A 1 87 ? -2.245 -5.951 -9.958 1.00 76.81 87 ILE A N 1
ATOM 708 C CA . ILE A 1 87 ? -2.075 -4.680 -10.656 1.00 76.81 87 ILE A C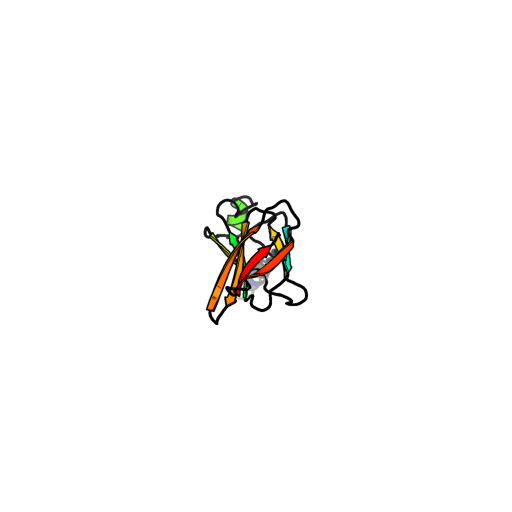A 1
ATOM 709 C C . ILE A 1 87 ? -2.305 -4.942 -12.132 1.00 76.81 87 ILE A C 1
ATOM 711 O O . ILE A 1 87 ? -1.555 -5.701 -12.741 1.00 76.81 87 ILE A O 1
ATOM 715 N N . ASP A 1 88 ? -3.308 -4.280 -12.698 1.00 79.06 88 ASP A N 1
ATOM 716 C CA . ASP A 1 88 ? -3.422 -4.145 -14.141 1.00 79.06 88 ASP A CA 1
ATOM 717 C C . ASP A 1 88 ? -2.581 -2.924 -14.559 1.00 79.06 88 ASP A C 1
ATOM 719 O O . ASP A 1 88 ? -2.924 -1.795 -14.195 1.00 79.06 88 ASP A O 1
ATOM 723 N N . PRO A 1 89 ? -1.481 -3.091 -15.316 1.00 72.94 89 PRO A N 1
ATOM 724 C CA . PRO A 1 89 ? -0.665 -1.962 -15.760 1.00 72.94 89 PRO A CA 1
ATOM 725 C C . PRO A 1 89 ? -1.446 -0.942 -16.603 1.00 72.94 89 PRO A C 1
ATOM 727 O O . PRO A 1 89 ? -1.045 0.217 -16.671 1.00 72.94 89 PRO A O 1
ATOM 730 N N . LYS A 1 90 ? -2.555 -1.353 -17.237 1.00 74.38 90 LYS A N 1
ATOM 731 C CA . LYS A 1 90 ? -3.429 -0.493 -18.051 1.00 74.38 90 LYS A CA 1
ATOM 732 C C . LYS A 1 90 ? -4.642 0.020 -17.267 1.00 74.38 90 LYS A C 1
ATOM 734 O O . LYS A 1 90 ? -5.080 1.143 -17.499 1.00 74.38 90 LYS A O 1
ATOM 739 N N . GLY A 1 91 ? -5.177 -0.796 -16.359 1.00 72.88 91 GLY A N 1
ATOM 740 C CA . GLY A 1 91 ? -6.394 -0.523 -15.581 1.00 72.88 91 GLY A CA 1
ATOM 741 C C . GLY A 1 91 ? -6.165 0.111 -14.205 1.00 72.88 91 GLY A C 1
ATOM 742 O O . GLY A 1 91 ? -7.092 0.668 -13.615 1.00 72.88 91 GLY A O 1
ATOM 743 N N . GLY A 1 92 ? -4.933 0.077 -13.702 1.00 86.19 92 GLY A N 1
ATOM 744 C CA . GLY A 1 92 ? -4.581 0.554 -12.373 1.00 86.19 92 GLY A CA 1
ATOM 745 C C . GLY A 1 92 ? -4.614 -0.534 -11.298 1.00 86.19 92 GLY A C 1
ATOM 746 O O . GLY A 1 92 ? -4.816 -1.721 -11.545 1.00 86.19 92 GLY A O 1
ATOM 747 N N . PHE A 1 93 ? -4.434 -0.097 -10.058 1.00 88.94 93 PHE A N 1
ATOM 748 C CA . PHE A 1 93 ? -4.691 -0.874 -8.856 1.00 88.94 93 PHE A CA 1
ATOM 749 C C . PHE A 1 93 ? -5.888 -0.273 -8.127 1.00 88.94 93 PHE A C 1
ATOM 751 O O . PHE A 1 93 ? -5.926 0.934 -7.871 1.00 88.94 93 PHE A O 1
ATOM 758 N N . SER A 1 94 ? -6.850 -1.111 -7.748 1.00 88.50 94 SER A N 1
ATOM 759 C CA . SER A 1 94 ? -7.952 -0.698 -6.888 1.00 88.50 94 SER A CA 1
ATOM 760 C C . SER A 1 94 ? -8.182 -1.713 -5.783 1.00 88.50 94 SER A C 1
ATOM 762 O O . SER A 1 94 ? -8.290 -2.912 -6.031 1.00 88.50 94 SER A O 1
ATOM 764 N N . HIS A 1 95 ? -8.266 -1.220 -4.552 1.00 88.06 95 HIS A N 1
ATOM 765 C CA . HIS A 1 95 ? -8.555 -2.047 -3.392 1.00 88.06 95 HIS A CA 1
ATOM 766 C C . HIS A 1 95 ? -9.323 -1.257 -2.335 1.00 88.06 95 HIS A C 1
ATOM 768 O O . HIS A 1 95 ? -9.320 -0.026 -2.331 1.00 88.06 95 HIS A O 1
ATOM 774 N N . LYS A 1 96 ? -9.997 -1.961 -1.427 1.00 86.12 96 LYS A N 1
ATOM 775 C CA . LYS A 1 96 ? -10.653 -1.351 -0.267 1.00 86.12 96 LYS A CA 1
ATOM 776 C C . LYS A 1 96 ? -9.742 -1.508 0.947 1.00 86.12 96 LYS A C 1
ATOM 778 O O . LYS A 1 96 ? -9.376 -2.623 1.288 1.00 86.12 96 LYS A O 1
ATOM 783 N N . ILE A 1 97 ? -9.387 -0.401 1.589 1.00 86.50 97 ILE A N 1
ATOM 784 C CA . ILE A 1 97 ? -8.503 -0.362 2.766 1.00 86.50 97 ILE A CA 1
ATOM 785 C C . ILE A 1 97 ? -9.233 0.299 3.945 1.00 86.50 97 ILE A C 1
ATOM 787 O O . ILE A 1 97 ? -10.254 0.940 3.714 1.00 86.50 97 ILE A O 1
ATOM 791 N N . PRO A 1 98 ? -8.774 0.201 5.202 1.00 84.38 98 PRO A N 1
ATOM 792 C CA . PRO A 1 98 ? -9.431 0.854 6.333 1.00 84.38 98 PRO A CA 1
ATOM 793 C C . PRO A 1 98 ? -9.513 2.366 6.127 1.00 84.38 98 PRO A C 1
ATOM 795 O O . PRO A 1 98 ? -8.546 2.981 5.678 1.00 84.38 98 PRO A O 1
ATOM 798 N N . CYS A 1 99 ? -10.652 2.978 6.457 1.00 83.25 99 CYS A N 1
ATOM 799 C CA . CYS A 1 99 ? -10.824 4.434 6.408 1.00 83.25 99 CYS A CA 1
ATOM 800 C C . CYS A 1 99 ? -10.069 5.128 7.550 1.00 83.25 99 CYS A C 1
ATOM 802 O O . CYS A 1 99 ? -10.674 5.593 8.515 1.00 83.25 99 CYS A O 1
ATOM 804 N N . ARG A 1 100 ? -8.741 5.175 7.455 1.00 82.06 100 ARG A N 1
ATOM 805 C CA . ARG A 1 100 ? -7.854 5.668 8.510 1.00 82.06 100 ARG A CA 1
ATOM 806 C C . ARG A 1 100 ? -6.718 6.477 7.916 1.00 82.06 100 ARG A C 1
ATOM 808 O O . ARG A 1 100 ? -6.428 6.381 6.728 1.00 82.06 100 ARG A O 1
ATOM 815 N N . ASN A 1 101 ? -6.077 7.262 8.764 1.00 84.50 101 ASN A N 1
ATOM 816 C CA . ASN A 1 101 ? -4.806 7.877 8.433 1.00 84.50 101 ASN A CA 1
ATOM 817 C C . ASN A 1 101 ? -3.725 6.800 8.493 1.00 84.50 101 ASN A C 1
ATOM 819 O O . ASN A 1 101 ? -3.540 6.182 9.536 1.00 84.50 101 ASN A O 1
ATOM 823 N N . GLN A 1 102 ? -3.060 6.532 7.374 1.00 86.12 102 GLN A N 1
ATOM 824 C CA . GLN A 1 102 ? -2.087 5.442 7.295 1.00 86.12 102 GLN A CA 1
ATOM 825 C C . GLN A 1 102 ? -1.095 5.664 6.162 1.00 86.12 102 GLN A C 1
ATOM 827 O O . GLN A 1 102 ? -1.373 6.376 5.196 1.00 86.12 102 GLN A O 1
ATOM 832 N N . THR A 1 103 ? 0.069 5.034 6.268 1.00 90.69 103 THR A N 1
ATOM 833 C CA . THR A 1 103 ? 1.095 5.127 5.231 1.00 90.69 103 THR A CA 1
ATOM 834 C C . THR A 1 103 ? 0.941 3.978 4.247 1.00 90.69 103 THR A C 1
ATOM 836 O O . THR A 1 103 ? 0.908 2.812 4.636 1.00 90.69 103 THR A O 1
ATOM 839 N N . ILE A 1 104 ? 0.881 4.308 2.960 1.00 91.81 104 ILE A N 1
ATOM 840 C CA . ILE A 1 104 ? 0.907 3.345 1.864 1.00 91.81 104 ILE A CA 1
ATOM 841 C C . ILE A 1 104 ? 2.334 3.259 1.344 1.00 91.81 104 ILE A C 1
ATOM 843 O O . ILE A 1 104 ? 2.954 4.278 1.032 1.00 91.81 104 ILE A O 1
ATOM 847 N N . ARG A 1 105 ? 2.857 2.041 1.232 1.00 93.44 105 ARG A N 1
ATOM 848 C CA . ARG A 1 105 ? 4.192 1.761 0.706 1.00 93.44 105 ARG A CA 1
ATOM 849 C C . ARG A 1 105 ? 4.078 1.007 -0.611 1.00 93.44 105 ARG A C 1
ATOM 851 O O . ARG A 1 105 ? 3.503 -0.073 -0.679 1.00 93.44 105 ARG A O 1
ATOM 858 N N . ILE A 1 106 ? 4.664 1.578 -1.655 1.00 93.00 106 ILE A N 1
ATOM 859 C CA . ILE A 1 106 ? 4.821 0.966 -2.972 1.00 93.00 106 ILE A CA 1
ATOM 860 C C . ILE A 1 106 ? 6.259 0.483 -3.091 1.00 93.00 106 ILE A C 1
ATOM 862 O O . ILE A 1 106 ? 7.192 1.282 -2.975 1.00 93.00 106 ILE A O 1
ATOM 866 N N . ARG A 1 107 ? 6.441 -0.808 -3.360 1.00 93.81 107 ARG A N 1
ATOM 867 C CA . ARG A 1 107 ? 7.736 -1.357 -3.771 1.00 93.81 107 ARG A CA 1
ATOM 868 C C . ARG A 1 107 ? 7.767 -1.510 -5.280 1.00 93.81 107 ARG A C 1
ATOM 870 O O . ARG A 1 107 ? 6.765 -1.887 -5.882 1.00 93.81 107 ARG A O 1
ATOM 877 N N . TYR A 1 108 ? 8.895 -1.177 -5.890 1.00 92.44 108 TYR A N 1
ATOM 878 C CA . TYR A 1 108 ? 9.076 -1.222 -7.335 1.00 92.44 108 TYR A CA 1
ATOM 879 C C . TYR A 1 108 ? 10.515 -1.570 -7.709 1.00 92.44 108 TYR A C 1
ATOM 881 O O . TYR A 1 108 ? 11.447 -1.288 -6.956 1.00 92.44 108 TYR A O 1
ATOM 889 N N . ARG A 1 109 ? 10.703 -2.163 -8.890 1.00 92.12 109 ARG A N 1
ATOM 890 C CA . ARG A 1 109 ? 12.027 -2.406 -9.470 1.00 92.12 109 ARG A CA 1
ATOM 891 C C . ARG A 1 109 ? 12.548 -1.162 -10.179 1.00 92.12 109 ARG A C 1
ATOM 893 O O . ARG A 1 109 ? 11.850 -0.545 -10.982 1.00 92.12 109 ARG A O 1
ATOM 900 N N . LYS A 1 110 ? 13.802 -0.819 -9.903 1.00 91.06 110 LYS A N 1
ATOM 901 C CA . LYS A 1 110 ? 14.555 0.219 -10.602 1.00 91.06 110 LYS A CA 1
ATOM 902 C C . LYS A 1 110 ? 16.017 -0.209 -10.687 1.00 91.06 110 LYS A C 1
ATOM 904 O O . LYS A 1 110 ? 16.624 -0.458 -9.650 1.00 91.06 110 LYS A O 1
ATOM 909 N N . ASP A 1 111 ? 16.558 -0.248 -11.904 1.00 90.19 111 ASP A N 1
ATOM 910 C CA . ASP A 1 111 ? 17.941 -0.666 -12.181 1.00 90.19 111 ASP A CA 1
ATOM 911 C C . ASP A 1 111 ? 18.252 -2.018 -11.513 1.00 90.19 111 ASP A C 1
ATOM 913 O O . ASP A 1 111 ? 19.205 -2.151 -10.756 1.00 90.19 111 ASP A O 1
ATOM 917 N N . GLU A 1 112 ? 17.346 -2.987 -11.701 1.00 89.38 112 GLU A N 1
ATOM 918 C CA . GLU A 1 112 ? 17.388 -4.343 -11.119 1.00 89.38 112 GLU A CA 1
ATOM 919 C C . GLU A 1 112 ? 17.303 -4.427 -9.584 1.00 89.38 112 GLU A C 1
ATOM 921 O O . GLU A 1 112 ? 17.168 -5.518 -9.032 1.00 89.38 112 GLU A O 1
ATOM 926 N N . MET A 1 113 ? 17.259 -3.295 -8.880 1.00 92.25 113 MET A N 1
ATOM 927 C CA . MET A 1 113 ? 17.105 -3.250 -7.428 1.00 92.25 113 MET A CA 1
ATOM 928 C C . MET A 1 113 ? 15.670 -2.931 -7.008 1.00 92.25 113 MET A C 1
ATOM 930 O O . MET A 1 113 ? 14.963 -2.154 -7.656 1.00 92.25 113 MET A O 1
ATOM 934 N N . GLU A 1 114 ? 15.243 -3.478 -5.870 1.00 94.38 114 GLU A N 1
ATOM 935 C CA . GLU A 1 114 ? 13.992 -3.059 -5.243 1.00 94.38 114 GLU A CA 1
ATOM 936 C C . GLU A 1 114 ? 14.163 -1.693 -4.565 1.00 94.38 114 GLU A C 1
ATOM 938 O O . GLU A 1 114 ? 15.134 -1.422 -3.852 1.00 94.38 114 GLU A O 1
ATOM 943 N N . LYS A 1 115 ? 13.195 -0.812 -4.798 1.00 94.69 115 LYS A N 1
ATOM 944 C CA . LYS A 1 115 ? 13.055 0.485 -4.145 1.00 94.69 115 LYS A CA 1
ATOM 945 C C . LYS A 1 115 ? 11.677 0.579 -3.515 1.00 94.69 115 LYS A C 1
ATOM 947 O O . LYS A 1 115 ? 10.722 -0.027 -3.989 1.00 94.69 115 LYS A O 1
ATOM 952 N N . ALA A 1 116 ? 11.575 1.381 -2.463 1.00 93.19 116 ALA A N 1
ATOM 953 C CA . ALA A 1 116 ? 10.317 1.671 -1.798 1.00 93.19 116 ALA A CA 1
ATOM 954 C C . ALA A 1 116 ? 10.013 3.167 -1.876 1.00 93.19 116 ALA A C 1
ATOM 956 O O . ALA A 1 116 ? 10.896 4.008 -1.702 1.00 93.19 116 ALA A O 1
ATOM 957 N N . TYR A 1 117 ? 8.752 3.490 -2.122 1.00 92.12 117 TYR A N 1
ATOM 958 C CA . TYR A 1 117 ? 8.201 4.829 -1.999 1.00 92.12 117 TYR A C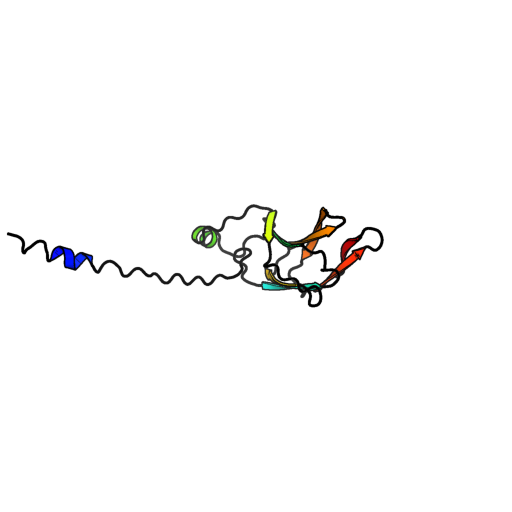A 1
ATOM 959 C C . TYR A 1 117 ? 7.011 4.765 -1.048 1.00 92.12 117 TYR A C 1
ATOM 961 O O . TYR A 1 117 ? 6.155 3.897 -1.191 1.00 92.12 117 TYR A O 1
ATOM 969 N N . SER A 1 118 ? 6.977 5.652 -0.057 1.00 92.88 118 SER A N 1
ATOM 970 C CA . SER A 1 118 ? 5.891 5.712 0.921 1.00 92.88 118 SER A CA 1
ATOM 971 C C . SER A 1 118 ? 5.185 7.057 0.819 1.00 92.88 118 SER A C 1
ATOM 973 O O . SER A 1 118 ? 5.840 8.087 0.660 1.00 92.88 118 SER A O 1
ATOM 975 N N . PHE A 1 119 ? 3.861 7.045 0.905 1.00 90.69 119 PHE A N 1
ATOM 976 C CA . PHE A 1 119 ? 3.030 8.245 0.920 1.00 90.69 119 PHE A CA 1
ATOM 977 C C . PHE A 1 119 ? 1.872 8.073 1.898 1.00 90.69 119 PHE A C 1
ATOM 979 O O . PHE A 1 119 ? 1.512 6.959 2.274 1.00 90.69 119 PHE A O 1
ATOM 986 N N . PHE A 1 120 ? 1.297 9.190 2.325 1.00 88.81 120 PHE A N 1
ATOM 987 C CA . PHE A 1 120 ? 0.258 9.197 3.341 1.00 88.81 120 PHE A CA 1
ATOM 988 C C . PHE A 1 120 ? -1.139 9.164 2.714 1.00 88.81 120 PHE A C 1
ATOM 990 O O . PHE A 1 120 ? -1.444 9.956 1.823 1.00 88.81 120 PHE A O 1
ATOM 997 N N . PHE A 1 121 ? -1.984 8.261 3.204 1.00 86.81 121 PHE A N 1
ATOM 998 C CA . PHE A 1 121 ? -3.405 8.183 2.891 1.00 86.81 121 PHE A CA 1
ATOM 999 C C . PHE A 1 121 ? -4.205 8.848 4.009 1.00 86.81 121 PHE A C 1
ATOM 1001 O O . PHE A 1 121 ? -4.008 8.546 5.187 1.00 86.81 121 PHE A O 1
ATOM 1008 N N . THR A 1 122 ? -5.117 9.748 3.644 1.00 84.69 122 THR A N 1
ATOM 1009 C CA . THR A 1 122 ? -5.944 10.493 4.605 1.00 84.69 122 THR A CA 1
ATOM 1010 C C . THR A 1 122 ? -7.388 10.014 4.541 1.00 84.69 122 THR A C 1
ATOM 1012 O O . THR A 1 122 ? -7.975 9.941 3.462 1.00 84.69 122 THR A O 1
ATOM 1015 N N . LYS A 1 123 ? -7.982 9.745 5.708 1.00 74.88 123 LYS A N 1
ATOM 1016 C CA . LYS A 1 123 ? -9.272 9.047 5.877 1.00 74.88 123 LYS A CA 1
ATOM 1017 C C . LYS A 1 123 ? -10.507 9.657 5.178 1.00 74.88 123 LYS A C 1
ATOM 1019 O O . LYS A 1 123 ? -11.507 8.959 5.033 1.00 74.88 123 LYS A O 1
ATOM 1024 N N . ASP A 1 124 ? -10.454 10.915 4.729 1.00 62.56 124 ASP A N 1
ATOM 1025 C CA . ASP A 1 124 ? -11.646 11.712 4.380 1.00 62.56 124 ASP A CA 1
ATOM 1026 C C . ASP A 1 124 ? -11.862 11.986 2.878 1.00 62.56 124 ASP A C 1
ATOM 1028 O O . ASP A 1 124 ? -12.794 12.703 2.510 1.00 62.56 124 ASP A O 1
ATOM 1032 N N . LYS A 1 125 ? -11.047 11.431 1.968 1.00 60.75 125 LYS A N 1
ATOM 1033 C CA . LYS A 1 125 ? -11.225 11.654 0.519 1.00 60.75 125 LYS A CA 1
ATOM 1034 C C . LYS A 1 125 ? -11.149 10.346 -0.262 1.00 60.75 125 LYS A C 1
ATOM 1036 O O . LYS A 1 125 ? -10.327 9.485 0.028 1.00 60.75 125 LYS A O 1
ATOM 1041 N N . LYS A 1 126 ? -11.976 10.212 -1.308 1.00 64.38 126 LYS A N 1
ATOM 1042 C CA . LYS A 1 126 ? -11.696 9.269 -2.402 1.00 64.38 126 LYS A CA 1
ATOM 1043 C C . LYS A 1 126 ? -10.370 9.709 -3.024 1.00 64.38 126 LYS A C 1
ATOM 1045 O O . LYS A 1 126 ? -10.360 10.627 -3.838 1.00 64.38 126 LYS A O 1
ATOM 1050 N N . GLN A 1 127 ? -9.265 9.118 -2.586 1.00 69.12 127 GLN A N 1
ATOM 1051 C CA . GLN A 1 127 ? -7.940 9.489 -3.063 1.00 69.12 127 GLN A CA 1
ATOM 1052 C C . GLN A 1 127 ? -7.584 8.589 -4.244 1.00 69.12 127 GLN A C 1
ATOM 1054 O O . GLN A 1 127 ? -7.380 7.381 -4.105 1.00 69.12 127 GLN A O 1
ATOM 1059 N N . LYS A 1 128 ? -7.590 9.196 -5.433 1.00 81.12 128 LYS A N 1
ATOM 1060 C CA . LYS A 1 128 ? -6.928 8.638 -6.606 1.00 81.12 128 LYS A CA 1
ATOM 1061 C C . LYS A 1 128 ? -5.490 9.120 -6.551 1.00 81.12 128 LYS A C 1
ATOM 1063 O O . LYS A 1 128 ? -5.266 10.321 -6.499 1.00 81.12 128 LYS A O 1
ATOM 1068 N N . PHE A 1 129 ? -4.543 8.198 -6.556 1.00 87.06 129 PHE A N 1
ATOM 1069 C CA . PHE A 1 129 ? -3.127 8.528 -6.583 1.00 87.06 129 PHE A CA 1
ATOM 1070 C C . PHE A 1 129 ? -2.571 8.231 -7.964 1.00 87.06 129 PHE A C 1
ATOM 1072 O O . PHE A 1 129 ? -2.727 7.120 -8.481 1.00 87.06 129 PHE A O 1
ATOM 1079 N N . ILE A 1 130 ? -1.909 9.217 -8.559 1.00 89.00 130 ILE A N 1
ATOM 1080 C CA . ILE A 1 130 ? -1.250 9.044 -9.848 1.00 89.00 130 ILE A CA 1
ATOM 1081 C C . ILE A 1 130 ? 0.243 8.891 -9.593 1.00 89.00 130 ILE A C 1
ATOM 1083 O O . ILE A 1 130 ? 0.915 9.807 -9.125 1.00 89.00 130 ILE A O 1
ATOM 1087 N N . ILE A 1 131 ? 0.767 7.709 -9.900 1.00 90.00 131 ILE A N 1
ATOM 1088 C CA . ILE A 1 131 ? 2.190 7.409 -9.840 1.00 90.00 131 ILE A CA 1
ATOM 1089 C C . ILE A 1 131 ? 2.851 7.919 -11.110 1.00 90.00 131 ILE A C 1
ATOM 1091 O O . ILE A 1 131 ? 2.517 7.499 -12.219 1.00 90.00 131 ILE A O 1
ATOM 1095 N N . LYS A 1 132 ? 3.827 8.807 -10.947 1.00 89.56 132 LYS A N 1
ATOM 1096 C CA . LYS A 1 132 ? 4.652 9.330 -12.035 1.00 89.56 132 LYS A CA 1
ATOM 1097 C C . LYS A 1 132 ? 6.108 8.928 -11.843 1.00 89.56 132 LYS A C 1
ATOM 1099 O O . LYS A 1 132 ? 6.584 8.738 -10.724 1.00 89.56 132 LYS A O 1
ATOM 1104 N N . LYS A 1 133 ? 6.833 8.825 -12.957 1.00 88.06 133 LYS A N 1
ATOM 1105 C CA . LYS A 1 133 ? 8.274 8.559 -12.986 1.00 88.06 133 LYS A CA 1
ATOM 1106 C C . LYS A 1 133 ? 9.023 9.880 -13.141 1.00 88.06 133 LYS A C 1
ATOM 1108 O O . LYS A 1 133 ? 8.757 10.639 -14.069 1.00 88.06 133 LYS A O 1
ATOM 1113 N N . LYS A 1 134 ? 9.979 10.167 -12.256 1.00 86.50 134 LYS A N 1
ATOM 1114 C CA .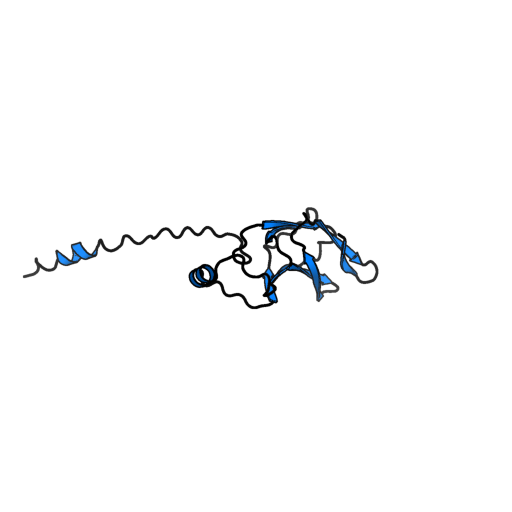 LYS A 1 134 ? 10.875 11.324 -12.409 1.00 86.50 134 LYS A CA 1
ATOM 1115 C C . LYS A 1 134 ? 11.770 11.110 -13.627 1.00 86.50 134 LYS A C 1
ATOM 1117 O O . LYS A 1 134 ? 12.579 10.185 -13.621 1.00 86.50 134 LYS A O 1
ATOM 1122 N N . SER A 1 135 ? 11.696 11.995 -14.620 1.00 81.62 135 SER A N 1
ATOM 1123 C CA . SER A 1 135 ? 12.418 11.836 -15.893 1.00 81.62 135 SER A CA 1
ATOM 1124 C C . SER A 1 135 ? 13.935 11.693 -15.729 1.00 81.62 135 SER A C 1
ATOM 1126 O O . SER A 1 135 ? 14.555 10.935 -16.460 1.00 81.62 135 SER A O 1
ATOM 1128 N N . LYS A 1 136 ? 14.537 12.379 -14.744 1.00 80.81 136 LYS A N 1
ATOM 1129 C CA . LYS A 1 136 ? 15.994 12.346 -14.514 1.00 80.81 136 LYS A CA 1
ATOM 1130 C C . LYS A 1 136 ? 16.473 11.162 -13.678 1.00 80.81 136 LYS A C 1
ATOM 1132 O O . LYS A 1 136 ? 17.570 10.673 -13.895 1.00 80.81 136 LYS A O 1
ATOM 1137 N N . SER A 1 137 ? 15.693 10.742 -12.683 1.00 82.06 137 SER A N 1
ATOM 1138 C CA . SER A 1 137 ? 16.146 9.752 -11.700 1.00 82.06 137 SER A CA 1
ATOM 1139 C C . SER A 1 137 ? 15.432 8.416 -11.807 1.00 82.06 137 SER A C 1
ATOM 1141 O O . SER A 1 137 ? 15.783 7.511 -11.065 1.00 82.06 137 SER A O 1
ATOM 1143 N N . GLY A 1 138 ? 14.393 8.282 -12.629 1.00 80.31 138 GLY A N 1
ATOM 1144 C CA . GLY A 1 138 ? 13.581 7.069 -12.733 1.00 80.31 138 GLY A CA 1
ATOM 1145 C C . GLY A 1 138 ? 12.810 6.688 -11.462 1.00 80.31 138 GLY A C 1
ATOM 1146 O O . GLY A 1 138 ? 12.142 5.661 -11.459 1.00 80.31 138 GLY A O 1
ATOM 1147 N N . GLY A 1 139 ? 12.900 7.485 -10.391 1.00 84.12 139 GLY A N 1
ATOM 1148 C CA . GLY A 1 139 ? 12.185 7.243 -9.141 1.00 84.12 139 GLY A CA 1
ATOM 1149 C C . GLY A 1 139 ? 10.701 7.570 -9.264 1.00 84.12 139 GLY A C 1
ATOM 1150 O O . GLY A 1 139 ? 10.325 8.481 -10.006 1.00 84.12 139 GLY A O 1
ATOM 1151 N N . LEU A 1 140 ? 9.875 6.842 -8.520 1.00 87.69 140 LEU A N 1
ATOM 1152 C CA . LEU A 1 140 ? 8.434 7.076 -8.475 1.00 87.69 140 LEU A CA 1
ATOM 1153 C C . LEU A 1 140 ? 8.075 8.189 -7.482 1.00 87.69 140 LEU A C 1
ATOM 1155 O O . LEU A 1 140 ? 8.759 8.385 -6.476 1.00 87.69 140 LEU A O 1
ATOM 1159 N N . TYR A 1 141 ? 7.004 8.921 -7.778 1.00 86.69 141 TYR A N 1
ATOM 1160 C CA . TYR A 1 141 ? 6.358 9.859 -6.862 1.00 86.69 141 TYR A CA 1
ATOM 1161 C C . TYR A 1 141 ? 4.846 9.875 -7.095 1.00 86.69 141 TYR A C 1
ATOM 1163 O O . TYR A 1 141 ? 4.380 9.515 -8.177 1.00 86.69 141 TYR A O 1
ATOM 1171 N N . VAL A 1 142 ? 4.097 10.294 -6.076 1.00 84.56 142 VAL A N 1
ATOM 1172 C CA . VAL A 1 142 ? 2.646 10.479 -6.150 1.00 84.56 142 VAL A CA 1
ATOM 1173 C C . VAL A 1 142 ? 2.316 11.928 -6.489 1.00 84.56 142 VAL A C 1
ATOM 1175 O O . VAL A 1 142 ? 2.849 12.856 -5.882 1.00 84.56 142 VAL A O 1
ATOM 1178 N N . GLU A 1 143 ? 1.407 12.102 -7.438 1.00 82.50 143 GLU A N 1
ATOM 1179 C CA . GLU A 1 143 ? 0.646 13.326 -7.668 1.00 82.50 143 GLU A CA 1
ATOM 1180 C C . GLU A 1 143 ? -0.784 13.101 -7.142 1.00 82.50 143 GLU A C 1
ATOM 1182 O O . GLU A 1 143 ? -1.377 12.045 -7.404 1.00 82.50 143 GLU A O 1
ATOM 1187 N N . ILE A 1 144 ? -1.281 14.050 -6.338 1.00 71.00 144 ILE A N 1
ATOM 1188 C CA . ILE A 1 144 ? -2.609 14.038 -5.693 1.00 71.00 144 ILE A CA 1
ATOM 1189 C C . ILE A 1 144 ? -3.523 15.014 -6.426 1.00 71.00 144 ILE A C 1
ATOM 1191 O O . ILE A 1 144 ? -3.048 16.142 -6.690 1.00 71.00 144 ILE A O 1
#

pLDDT: mean 74.85, std 15.67, range [39.44, 94.69]

Foldseek 3Di:
DPPPVVVVVVVVVPPPPDPPPPPPPDDDDLPAFPDWAKEWEAAQCPFWDFKKWFAAPVHRHPDDPVVCVVVVPDDDHRDIDTDDDDADNHRTDMDIDHLAWTKMKIWGDDPNDIDIDIDIDHNPDNDYWYWDADPPPRDIDTDD

Secondary structure (DSSP, 8-state):
--SSSTTHHHHGGG---------------SSS-S-EEEEEEEES-TTEEEEEEEE-GGGS-SS-HHHHHHTT----TTEEEEPP---BTTTBEEEEEESS-EEEEEEEEETTEEEEEEEEE-TTS-EEEEEEE-TTT--EEEE-

Organism: NCBI:txid1257025

Radius of gyration: 24.28 Å; chains: 1; bounding box: 44×77×50 Å